Protein AF-A0A9D7IEB3-F1 (afdb_monomer_lite)

Foldseek 3Di:
DVVLVVCVVVVHDCLVVLLVVLVVLVDWDADPVRHGDVVNVVSVVCCVPPNQVVSCCPPPVQDCVDVSSVVSSVSSVVSNVVVVVVVD

Sequence (88 aa):
MGAIKAQHKAGIETTFTVEAAAAGILFSATDEKGERHPGDVAFEQFHQEQGVQRLLQHYSGLSPEDPFDREIIEQIEDRLENHRSSRG

pLDDT: mean 91.8, std 7.35, range [47.94, 96.5]

Structure (mmCIF, N/CA/C/O backbone):
data_AF-A0A9D7IEB3-F1
#
_entry.id   AF-A0A9D7IEB3-F1
#
loop_
_atom_site.group_PDB
_atom_site.id
_atom_site.type_symbol
_atom_site.label_atom_id
_atom_site.label_alt_id
_atom_site.label_comp_id
_atom_site.label_asym_id
_atom_site.label_entity_id
_atom_site.label_seq_id
_atom_site.pdbx_PDB_ins_code
_atom_site.Cartn_x
_atom_site.Cartn_y
_atom_site.Cartn_z
_atom_site.occupancy
_atom_site.B_iso_or_equiv
_atom_site.auth_seq_id
_atom_site.auth_comp_id
_atom_site.auth_asym_id
_atom_site.auth_atom_id
_atom_site.pdbx_PDB_model_num
ATOM 1 N N . MET A 1 1 ? -4.913 -6.608 1.064 1.00 86.06 1 MET A N 1
ATOM 2 C CA . MET A 1 1 ? -5.644 -5.804 2.075 1.00 86.06 1 MET A CA 1
ATOM 3 C C . MET A 1 1 ? -6.727 -6.557 2.851 1.00 86.06 1 MET A C 1
ATOM 5 O O . MET A 1 1 ? -7.107 -6.089 3.915 1.00 86.06 1 MET A O 1
ATOM 9 N N . GLY A 1 2 ? -7.188 -7.739 2.410 1.00 87.56 2 GLY A N 1
ATOM 10 C CA . GLY A 1 2 ? -8.199 -8.511 3.154 1.00 87.56 2 GLY A CA 1
ATOM 11 C C . GLY A 1 2 ? -7.814 -8.869 4.600 1.00 87.56 2 GLY A C 1
ATOM 12 O O . GLY A 1 2 ? -8.675 -8.841 5.472 1.00 87.56 2 GLY A O 1
ATOM 13 N N . ALA A 1 3 ? -6.529 -9.129 4.875 1.00 91.75 3 ALA A N 1
ATOM 14 C CA . ALA A 1 3 ? -6.040 -9.416 6.228 1.00 91.75 3 ALA A CA 1
ATOM 15 C C . ALA A 1 3 ? -6.236 -8.235 7.196 1.00 91.75 3 ALA A C 1
ATOM 17 O O . ALA A 1 3 ? -6.784 -8.429 8.275 1.00 91.75 3 ALA A O 1
ATOM 18 N N . ILE A 1 4 ? -5.898 -7.014 6.766 1.00 92.88 4 ILE A N 1
ATOM 19 C CA . ILE A 1 4 ? -6.061 -5.786 7.562 1.00 92.88 4 ILE A CA 1
ATOM 20 C C . ILE A 1 4 ? -7.541 -5.565 7.915 1.00 92.88 4 ILE A C 1
ATOM 22 O O . ILE A 1 4 ? -7.880 -5.346 9.076 1.00 92.88 4 ILE A O 1
ATOM 26 N N . LYS A 1 5 ? -8.442 -5.718 6.930 1.00 90.38 5 LYS A N 1
ATOM 27 C CA . LYS A 1 5 ? -9.899 -5.625 7.146 1.00 90.38 5 LYS A CA 1
ATOM 28 C C . LYS A 1 5 ? -10.404 -6.690 8.128 1.00 90.38 5 LYS A C 1
ATOM 30 O O . LYS A 1 5 ? -11.241 -6.403 8.982 1.00 90.38 5 LYS A O 1
ATOM 35 N N . ALA A 1 6 ? -9.895 -7.918 8.023 1.00 93.00 6 ALA A N 1
ATOM 36 C CA . ALA A 1 6 ? -10.263 -9.006 8.924 1.00 93.00 6 ALA A CA 1
ATOM 37 C C . ALA A 1 6 ? -9.769 -8.770 10.363 1.00 93.00 6 ALA A C 1
ATOM 39 O O . ALA A 1 6 ? -10.537 -8.984 11.299 1.00 93.00 6 ALA A O 1
ATOM 40 N N . GLN A 1 7 ? -8.531 -8.293 10.540 1.00 94.38 7 GLN A N 1
ATOM 41 C CA . GLN A 1 7 ? -7.971 -7.941 11.850 1.00 94.38 7 GLN A CA 1
ATOM 42 C C . GLN A 1 7 ? -8.788 -6.845 12.523 1.00 94.38 7 GLN A C 1
ATOM 44 O O . GLN A 1 7 ? -9.223 -7.029 13.657 1.00 94.38 7 GLN A O 1
ATOM 49 N N . HIS A 1 8 ? -9.092 -5.766 11.799 1.00 90.31 8 HIS A N 1
ATOM 50 C CA . HIS A 1 8 ? -9.912 -4.683 12.333 1.00 90.31 8 HIS A CA 1
ATOM 51 C C . HIS A 1 8 ? -11.296 -5.168 12.775 1.00 90.31 8 HIS A C 1
ATOM 53 O O . HIS A 1 8 ? -11.716 -4.904 13.900 1.00 90.31 8 HIS A O 1
ATOM 59 N N . LYS A 1 9 ? -11.978 -5.969 11.943 1.00 91.94 9 LYS A N 1
ATOM 60 C CA . LYS A 1 9 ? -13.279 -6.560 12.300 1.00 91.94 9 LYS A CA 1
ATOM 61 C C . LYS A 1 9 ? -13.208 -7.445 13.553 1.00 91.94 9 LYS A C 1
ATOM 63 O O . LYS A 1 9 ? -14.198 -7.565 14.269 1.00 91.94 9 LYS A O 1
ATOM 68 N N . ALA A 1 10 ? -12.063 -8.072 13.804 1.00 94.75 10 ALA A N 1
ATOM 69 C CA . ALA A 1 10 ? -11.819 -8.902 14.978 1.00 94.75 10 ALA A CA 1
ATOM 70 C C . ALA A 1 10 ? -11.313 -8.111 16.203 1.00 94.75 10 ALA A C 1
ATOM 72 O O . ALA A 1 10 ? -11.079 -8.719 17.245 1.00 94.75 10 ALA A O 1
ATOM 73 N N . GLY A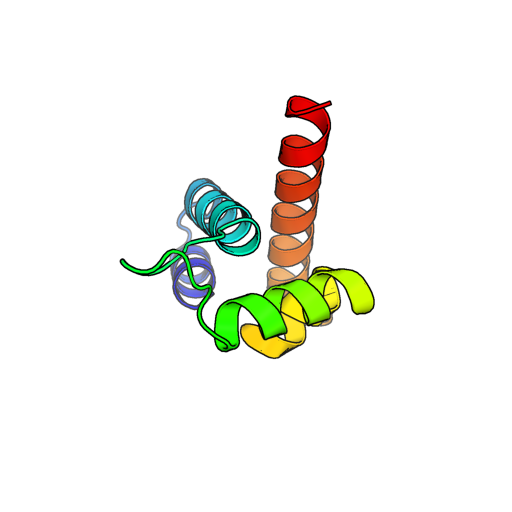 1 11 ? -11.127 -6.788 16.097 1.00 93.75 11 GLY A N 1
ATOM 74 C CA . GLY A 1 11 ? -10.527 -5.969 17.156 1.00 93.75 11 GLY A CA 1
ATOM 75 C C . GLY A 1 11 ? -9.043 -6.269 17.393 1.00 93.75 11 GLY A C 1
ATOM 76 O O . GLY A 1 11 ? -8.539 -6.056 18.493 1.00 93.75 11 GLY A O 1
ATOM 77 N N . ILE A 1 12 ? -8.355 -6.807 16.384 1.00 94.62 12 ILE A N 1
ATOM 78 C CA . ILE A 1 12 ? -6.929 -7.137 16.422 1.00 94.62 12 ILE A CA 1
ATOM 79 C C . ILE A 1 12 ? -6.133 -5.966 15.844 1.00 94.62 12 ILE A C 1
ATOM 81 O O . ILE A 1 12 ? -6.512 -5.386 14.826 1.00 94.62 12 ILE A O 1
ATOM 85 N N . GLU A 1 13 ? -5.005 -5.6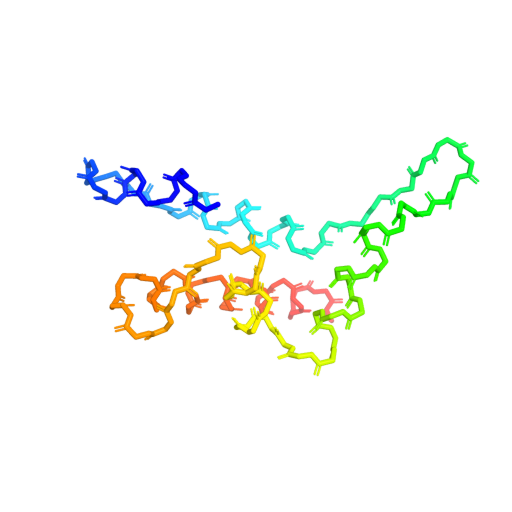55 16.479 1.00 92.88 13 GLU A N 1
ATOM 86 C CA . GLU A 1 13 ? -4.072 -4.628 16.023 1.00 92.88 13 GLU A CA 1
ATOM 87 C C . GLU A 1 13 ? -3.562 -4.902 14.594 1.00 92.88 13 GLU A C 1
ATOM 89 O O . GLU A 1 13 ? -3.206 -6.029 14.236 1.00 92.88 13 GLU A O 1
ATOM 94 N N . THR A 1 14 ? -3.510 -3.852 13.772 1.00 93.69 14 THR A N 1
ATOM 95 C CA . THR A 1 14 ? -3.153 -3.922 12.345 1.00 93.69 14 THR A CA 1
ATOM 96 C C . THR A 1 14 ? -1.715 -3.494 12.045 1.00 93.69 14 THR A C 1
ATOM 98 O O . THR A 1 14 ? -1.260 -3.691 10.918 1.00 93.69 14 THR A O 1
ATOM 101 N N . THR A 1 15 ? -0.979 -2.965 13.029 1.00 92.56 15 THR A N 1
ATOM 102 C CA . THR A 1 15 ? 0.338 -2.312 12.883 1.00 92.56 15 THR A CA 1
ATOM 103 C C . THR A 1 15 ? 1.315 -3.084 11.994 1.00 92.56 15 THR A C 1
ATOM 105 O O . THR A 1 15 ? 1.791 -2.561 10.988 1.00 92.56 15 THR A O 1
ATOM 108 N N . PHE A 1 16 ? 1.580 -4.357 12.299 1.00 93.62 16 PHE A N 1
ATOM 109 C CA . PHE A 1 16 ? 2.538 -5.157 11.523 1.00 93.62 16 PHE A CA 1
ATOM 110 C C . PHE A 1 16 ? 2.040 -5.513 10.123 1.00 93.62 16 PHE A C 1
ATOM 112 O O . PHE A 1 16 ? 2.828 -5.726 9.207 1.00 93.62 16 PHE A O 1
ATOM 119 N N . THR A 1 17 ? 0.725 -5.598 9.937 1.00 95.19 17 THR A N 1
ATOM 120 C CA . THR A 1 17 ? 0.142 -5.928 8.631 1.00 95.19 17 THR A CA 1
ATOM 121 C C . THR A 1 17 ? 0.118 -4.707 7.718 1.00 95.19 17 THR A C 1
ATOM 123 O O . THR A 1 17 ? 0.348 -4.841 6.518 1.00 95.19 17 THR A O 1
ATOM 126 N N . VAL A 1 18 ? -0.065 -3.515 8.288 1.00 95.19 18 VAL A N 1
ATOM 127 C CA . VAL A 1 18 ? 0.168 -2.234 7.611 1.00 95.19 18 VAL A CA 1
ATOM 128 C C . VAL A 1 18 ? 1.638 -2.095 7.212 1.00 95.19 18 VAL A C 1
ATOM 130 O O . VAL A 1 18 ? 1.933 -1.756 6.069 1.00 95.19 18 VAL A O 1
ATOM 133 N N . GLU A 1 19 ? 2.568 -2.426 8.107 1.00 94.50 19 GLU A N 1
ATOM 134 C CA . GLU A 1 19 ? 4.003 -2.381 7.809 1.00 94.50 19 GLU A CA 1
ATOM 135 C C . GLU A 1 19 ? 4.397 -3.357 6.691 1.00 94.50 19 GLU A C 1
ATOM 137 O O . GLU A 1 19 ? 5.104 -2.981 5.757 1.00 94.50 19 GLU A O 1
ATOM 142 N N . ALA A 1 20 ? 3.858 -4.579 6.717 1.00 94.75 20 ALA A N 1
ATOM 143 C CA . ALA A 1 20 ? 4.041 -5.545 5.638 1.00 94.75 20 ALA A CA 1
ATOM 144 C C . ALA A 1 20 ? 3.466 -5.044 4.301 1.00 94.75 20 ALA A C 1
ATOM 146 O O . ALA A 1 20 ? 4.069 -5.266 3.251 1.00 94.75 20 ALA A O 1
ATOM 147 N N . ALA A 1 21 ? 2.326 -4.347 4.321 1.00 95.12 21 ALA A N 1
ATOM 148 C CA . ALA A 1 21 ? 1.753 -3.750 3.120 1.00 95.12 21 ALA A CA 1
ATOM 149 C C . ALA A 1 21 ? 2.650 -2.639 2.551 1.00 95.12 21 ALA A C 1
ATOM 151 O O . ALA A 1 21 ? 2.914 -2.634 1.349 1.00 95.12 21 ALA A O 1
ATOM 152 N N . ALA A 1 22 ? 3.170 -1.749 3.402 1.00 94.75 22 ALA A N 1
ATOM 153 C CA . ALA A 1 22 ? 4.112 -0.709 2.991 1.00 94.75 22 ALA A CA 1
ATOM 154 C C . ALA A 1 22 ? 5.405 -1.309 2.407 1.00 94.75 22 ALA A C 1
ATOM 156 O O . ALA A 1 22 ? 5.852 -0.897 1.33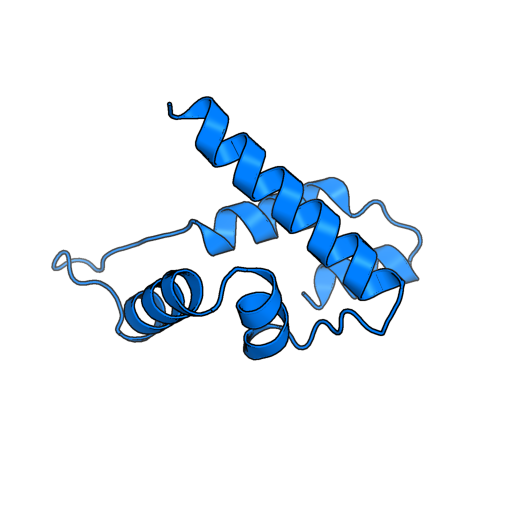8 1.00 94.75 22 ALA A O 1
ATOM 157 N N . ALA A 1 23 ? 5.964 -2.340 3.048 1.00 92.94 23 ALA A N 1
ATOM 158 C CA . ALA A 1 23 ? 7.128 -3.057 2.531 1.00 92.94 23 ALA A CA 1
ATOM 159 C C . ALA A 1 23 ? 6.845 -3.723 1.173 1.00 92.94 23 ALA A C 1
ATOM 161 O O . ALA A 1 23 ? 7.685 -3.665 0.277 1.00 92.94 23 ALA A O 1
ATOM 162 N N . GLY A 1 24 ? 5.651 -4.298 0.993 1.00 92.88 24 GLY A N 1
ATOM 163 C CA . GLY A 1 24 ? 5.215 -4.887 -0.274 1.00 92.88 24 GLY A CA 1
ATOM 164 C C . GLY A 1 24 ? 5.103 -3.872 -1.415 1.00 92.88 24 GLY A C 1
ATOM 165 O O . GLY A 1 24 ? 5.443 -4.198 -2.544 1.00 92.88 24 GLY A O 1
ATOM 166 N N . ILE A 1 25 ? 4.699 -2.629 -1.134 1.00 93.69 25 ILE A N 1
ATOM 167 C CA . ILE A 1 25 ? 4.653 -1.550 -2.142 1.00 93.69 25 ILE A CA 1
ATOM 168 C C . ILE A 1 25 ? 6.060 -1.152 -2.609 1.00 93.69 25 ILE A C 1
ATOM 170 O O . ILE A 1 25 ? 6.245 -0.763 -3.759 1.00 93.69 25 ILE A O 1
ATOM 174 N N . LEU A 1 26 ? 7.052 -1.235 -1.720 1.00 90.50 26 LEU A N 1
ATOM 175 C CA . LEU A 1 26 ? 8.455 -0.931 -2.020 1.00 90.50 26 LEU A CA 1
ATOM 176 C C . LEU A 1 26 ? 9.231 -2.138 -2.561 1.00 90.50 26 LEU A C 1
ATOM 178 O O . LEU A 1 26 ? 10.413 -2.010 -2.889 1.00 90.50 26 LEU A O 1
ATOM 182 N N . PHE A 1 27 ? 8.603 -3.312 -2.603 1.00 90.00 27 PHE A N 1
ATOM 183 C CA . PHE A 1 27 ? 9.255 -4.537 -3.021 1.00 90.00 27 PHE A CA 1
ATOM 184 C C . PHE A 1 27 ? 9.549 -4.501 -4.520 1.00 90.00 27 PHE A C 1
ATOM 186 O O . PHE A 1 27 ? 8.699 -4.164 -5.339 1.00 90.00 27 PHE A O 1
ATOM 193 N N . SER A 1 28 ? 10.772 -4.878 -4.872 1.00 87.88 28 SER A N 1
ATOM 194 C CA . SER A 1 28 ? 11.219 -5.031 -6.249 1.00 87.88 28 SER A CA 1
ATOM 195 C C . SER A 1 28 ? 12.081 -6.280 -6.310 1.00 87.88 28 SER A C 1
ATOM 197 O O . SER A 1 28 ? 13.023 -6.422 -5.526 1.00 87.88 28 SER A O 1
ATOM 199 N N . ALA A 1 29 ? 11.739 -7.192 -7.213 1.00 88.88 29 ALA A N 1
ATOM 200 C CA . ALA A 1 29 ? 12.467 -8.431 -7.420 1.00 88.88 29 ALA A CA 1
ATOM 201 C C . ALA A 1 29 ? 12.712 -8.685 -8.904 1.00 88.88 29 ALA A C 1
ATOM 203 O O . ALA A 1 29 ? 12.010 -8.178 -9.780 1.00 88.88 29 ALA A O 1
ATOM 204 N N . THR A 1 30 ? 13.734 -9.488 -9.158 1.00 94.12 30 THR A N 1
ATOM 205 C CA . THR A 1 30 ? 14.087 -9.987 -10.481 1.00 94.12 30 THR A CA 1
ATOM 206 C C . THR A 1 30 ? 14.056 -11.506 -10.470 1.00 94.12 30 THR A C 1
ATOM 208 O O . THR A 1 30 ? 14.316 -12.124 -9.434 1.00 94.12 30 THR A O 1
ATOM 211 N N . ASP A 1 31 ? 13.761 -12.100 -11.618 1.00 92.25 31 ASP A N 1
ATOM 212 C CA . ASP A 1 31 ? 13.873 -13.538 -11.836 1.00 92.25 31 ASP A CA 1
ATOM 213 C C . ASP A 1 31 ? 15.343 -14.007 -11.902 1.00 92.25 31 ASP A C 1
ATOM 215 O O . ASP A 1 31 ? 16.289 -13.236 -11.698 1.00 92.25 31 ASP A O 1
ATOM 219 N N . GLU A 1 32 ? 15.554 -15.290 -12.205 1.00 95.00 32 GLU A N 1
ATOM 220 C CA . GLU A 1 32 ? 16.885 -15.887 -12.347 1.00 95.00 32 GLU A CA 1
ATOM 221 C C . GLU A 1 32 ? 17.735 -15.293 -13.485 1.00 95.00 32 GLU A C 1
ATOM 223 O O . GLU A 1 32 ? 18.944 -15.532 -13.535 1.00 95.00 32 GLU A O 1
ATOM 228 N N . LYS A 1 33 ? 17.130 -14.518 -14.391 1.00 94.81 33 LYS A N 1
ATOM 229 C CA . LYS A 1 33 ? 17.803 -13.824 -15.496 1.00 94.81 33 LYS A CA 1
ATOM 230 C C . LYS A 1 33 ? 18.074 -12.354 -15.182 1.00 94.81 33 LYS A C 1
ATOM 232 O O . LYS A 1 33 ? 18.708 -11.675 -15.987 1.00 94.81 33 LYS A O 1
ATOM 237 N N . GLY A 1 34 ? 17.641 -11.869 -14.019 1.00 93.88 34 GLY A N 1
ATOM 238 C CA . GLY A 1 34 ? 17.744 -10.461 -13.652 1.00 93.88 34 GLY A CA 1
ATOM 239 C C . GLY A 1 34 ? 16.634 -9.594 -14.255 1.00 93.88 34 GLY A C 1
ATOM 240 O O . GLY A 1 34 ? 16.745 -8.369 -14.225 1.00 93.88 34 GLY A O 1
ATOM 241 N N . GLU A 1 35 ? 15.568 -10.194 -14.791 1.00 95.69 35 GLU A N 1
ATOM 242 C CA . GLU A 1 35 ? 14.448 -9.475 -15.398 1.00 95.69 35 GLU A CA 1
ATOM 243 C C . GLU A 1 35 ? 13.328 -9.258 -14.376 1.00 95.69 35 GLU A C 1
ATOM 245 O O . GLU A 1 35 ? 13.006 -10.128 -13.567 1.00 95.69 35 GLU A O 1
ATOM 250 N N . ARG A 1 36 ? 12.718 -8.069 -14.395 1.00 94.12 36 ARG A N 1
ATOM 251 C CA . ARG A 1 36 ? 11.538 -7.786 -13.568 1.00 94.12 36 ARG A CA 1
ATOM 252 C C . ARG A 1 36 ? 10.294 -8.322 -14.251 1.00 94.12 36 ARG A C 1
ATOM 254 O O . ARG A 1 36 ? 10.132 -8.159 -15.461 1.00 94.12 36 ARG A O 1
ATOM 261 N N . HIS A 1 37 ? 9.381 -8.888 -13.470 1.00 93.88 37 HIS A N 1
ATOM 262 C CA . HIS A 1 37 ? 8.105 -9.330 -14.009 1.00 93.88 37 HIS A CA 1
ATOM 263 C C . HIS A 1 37 ? 7.319 -8.118 -14.557 1.00 93.88 37 HIS A C 1
ATOM 265 O O . HIS A 1 37 ? 7.291 -7.069 -13.905 1.00 93.88 37 HIS A O 1
ATOM 271 N N . PRO A 1 38 ? 6.635 -8.222 -15.716 1.00 92.75 38 PRO A N 1
ATOM 272 C CA . PRO A 1 38 ? 5.900 -7.094 -16.297 1.00 92.75 38 PRO A CA 1
ATOM 273 C C . PRO A 1 38 ? 4.878 -6.457 -15.345 1.00 92.75 38 PRO A C 1
ATOM 275 O O . PRO A 1 38 ? 4.668 -5.247 -15.384 1.00 92.75 38 PRO A O 1
ATOM 278 N N . GLY A 1 39 ? 4.273 -7.261 -14.464 1.00 92.00 39 GLY A N 1
ATOM 279 C CA . GLY A 1 39 ? 3.362 -6.772 -13.426 1.00 92.00 39 GLY A CA 1
ATOM 280 C C . GLY A 1 39 ? 4.037 -5.842 -12.415 1.00 92.00 39 GLY A C 1
ATOM 281 O O . GLY A 1 39 ? 3.454 -4.821 -12.066 1.00 92.00 39 GLY A O 1
ATOM 282 N N . ASP A 1 40 ? 5.275 -6.137 -12.010 1.00 92.00 40 ASP A N 1
ATOM 283 C CA . ASP A 1 40 ? 6.022 -5.309 -11.055 1.00 92.00 40 ASP A CA 1
ATOM 284 C C . ASP A 1 40 ? 6.436 -3.980 -11.698 1.00 92.00 40 ASP A C 1
ATOM 286 O O . ASP A 1 40 ? 6.353 -2.924 -11.073 1.00 92.00 40 ASP A O 1
ATOM 290 N N . VAL A 1 41 ? 6.808 -4.016 -12.984 1.00 94.00 41 VAL A N 1
ATOM 291 C CA . VAL A 1 41 ? 7.116 -2.808 -13.767 1.00 94.00 41 VAL A CA 1
ATOM 292 C C . VAL A 1 41 ? 5.881 -1.917 -13.903 1.00 94.00 41 VAL A C 1
ATOM 294 O O . VAL A 1 41 ? 5.962 -0.718 -13.644 1.00 94.00 41 VAL A O 1
ATOM 297 N N . ALA A 1 42 ? 4.733 -2.491 -14.274 1.00 94.56 42 ALA A N 1
ATOM 298 C CA . ALA A 1 42 ? 3.486 -1.741 -14.409 1.00 94.56 42 ALA A CA 1
ATOM 299 C C . ALA A 1 42 ? 3.014 -1.162 -13.065 1.00 94.56 42 ALA A C 1
ATOM 301 O O . ALA A 1 42 ? 2.526 -0.033 -13.008 1.00 94.56 42 ALA A O 1
ATOM 302 N N . PHE A 1 43 ? 3.185 -1.914 -11.976 1.00 94.81 43 PHE A N 1
ATOM 303 C CA . PHE A 1 43 ? 2.861 -1.466 -10.626 1.00 94.81 43 PHE A CA 1
ATOM 304 C C . PHE A 1 43 ? 3.736 -0.282 -10.191 1.00 94.81 43 PHE A C 1
ATOM 306 O O . PHE A 1 43 ? 3.210 0.722 -9.710 1.00 94.81 43 PHE A O 1
ATOM 313 N N . GLU A 1 44 ? 5.054 -0.357 -10.408 1.00 93.88 44 GLU A N 1
ATOM 314 C CA . GLU A 1 44 ? 5.986 0.735 -10.103 1.00 93.88 44 GLU A CA 1
ATOM 315 C C . GLU A 1 44 ? 5.686 1.993 -10.927 1.00 93.88 44 GLU A C 1
ATOM 317 O O . GLU A 1 44 ? 5.631 3.091 -10.372 1.00 93.88 44 GLU A O 1
ATOM 322 N N . GLN A 1 45 ? 5.452 1.846 -12.234 1.00 94.81 45 GLN A N 1
ATOM 323 C CA . GLN A 1 45 ? 5.095 2.969 -13.106 1.00 94.81 45 GLN A CA 1
ATOM 324 C C . GLN A 1 45 ? 3.811 3.652 -12.626 1.00 94.81 45 GLN A C 1
ATOM 326 O O . GLN A 1 45 ? 3.789 4.867 -12.431 1.00 94.81 45 GLN A O 1
ATOM 331 N N . PHE A 1 46 ? 2.768 2.872 -12.330 1.00 96.25 46 PHE A N 1
ATOM 332 C CA . PHE A 1 46 ? 1.516 3.413 -11.806 1.00 96.25 46 PHE A CA 1
ATOM 333 C C . PHE A 1 46 ? 1.718 4.134 -10.466 1.00 96.25 46 PHE A C 1
ATOM 335 O O . PHE A 1 46 ? 1.159 5.210 -10.255 1.00 96.25 46 PHE A O 1
ATOM 342 N N . HIS A 1 47 ? 2.535 3.574 -9.566 1.00 94.88 47 HIS A N 1
ATOM 343 C CA . HIS A 1 47 ? 2.876 4.213 -8.295 1.00 94.88 47 HIS A CA 1
ATOM 344 C C . HIS A 1 47 ? 3.517 5.590 -8.511 1.00 94.88 47 HIS A C 1
ATOM 346 O O . HIS A 1 47 ? 3.114 6.560 -7.871 1.00 94.88 47 HIS A O 1
ATOM 352 N N . GLN A 1 48 ? 4.499 5.681 -9.409 1.00 92.31 48 GLN A N 1
ATOM 353 C CA . GLN A 1 48 ? 5.221 6.923 -9.685 1.00 92.31 48 GLN A CA 1
ATOM 354 C C . GLN A 1 48 ? 4.322 7.990 -10.322 1.00 92.31 48 GLN A C 1
ATOM 356 O O . GLN A 1 48 ? 4.435 9.164 -9.978 1.00 92.31 48 GLN A O 1
ATOM 361 N N . GLU A 1 49 ? 3.422 7.591 -11.220 1.00 96.50 49 GLU A N 1
ATOM 362 C CA . GLU A 1 49 ? 2.557 8.516 -11.957 1.00 96.50 49 GLU A CA 1
ATOM 363 C C . GLU A 1 49 ? 1.334 8.978 -11.158 1.00 96.50 49 GLU A C 1
ATOM 365 O O . GLU A 1 49 ? 0.928 10.134 -11.260 1.00 96.50 49 GLU A O 1
ATOM 370 N N . GLN A 1 50 ? 0.719 8.075 -10.389 1.00 96.50 50 GLN A N 1
ATOM 371 C CA . GLN A 1 50 ? -0.590 8.307 -9.763 1.00 96.50 50 GLN A CA 1
ATOM 372 C C . GLN A 1 50 ? -0.513 8.505 -8.245 1.00 96.50 50 GLN A C 1
ATOM 374 O O . GLN A 1 50 ? -1.476 8.974 -7.633 1.00 96.50 50 GLN A O 1
ATOM 379 N N . GLY A 1 51 ? 0.613 8.144 -7.630 1.00 93.38 51 GLY A N 1
ATOM 380 C CA . GLY A 1 51 ? 0.791 8.166 -6.184 1.00 93.38 51 GLY A CA 1
ATOM 381 C C . GLY A 1 51 ? 0.148 6.975 -5.467 1.00 93.38 51 GLY A C 1
ATOM 382 O O . GLY A 1 51 ? -0.655 6.211 -6.013 1.00 93.38 51 GLY A O 1
ATOM 383 N N . VAL A 1 52 ? 0.519 6.810 -4.198 1.00 94.00 52 VAL A N 1
ATOM 384 C CA . VAL A 1 52 ? 0.143 5.647 -3.382 1.00 94.00 52 VAL A CA 1
ATOM 385 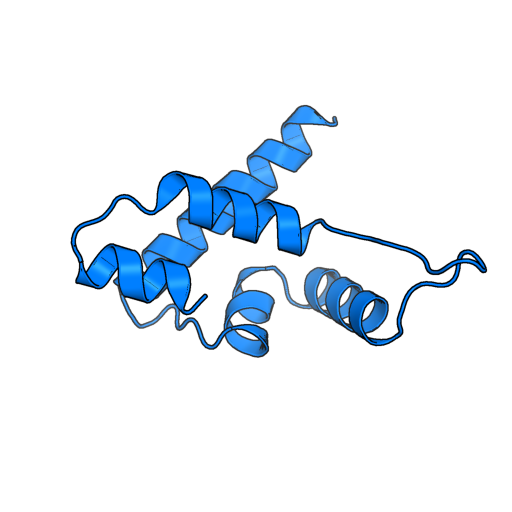C C . VAL A 1 52 ? -1.361 5.551 -3.122 1.00 94.00 52 VAL A C 1
ATOM 387 O O . VAL A 1 52 ? -1.918 4.462 -3.236 1.00 94.00 52 VAL A O 1
ATOM 390 N N . GLN A 1 53 ? -2.054 6.662 -2.861 1.00 94.25 53 GLN A N 1
ATOM 391 C CA . GLN A 1 53 ? -3.496 6.635 -2.613 1.00 94.25 53 GLN A CA 1
ATOM 392 C C . GLN A 1 53 ? -4.276 6.035 -3.797 1.00 94.25 53 GLN A C 1
ATOM 394 O O . GLN A 1 53 ? -5.143 5.176 -3.614 1.00 94.25 53 GLN A O 1
ATOM 399 N N . ARG A 1 54 ? -3.955 6.455 -5.030 1.00 95.56 54 ARG A N 1
ATOM 400 C CA . ARG A 1 54 ? -4.574 5.914 -6.252 1.00 95.56 54 ARG A CA 1
ATOM 401 C C . ARG A 1 54 ? -4.178 4.465 -6.492 1.00 95.56 54 ARG A C 1
ATOM 403 O O . ARG A 1 54 ? -5.016 3.673 -6.916 1.00 95.56 54 ARG A O 1
ATOM 410 N N . LEU A 1 55 ? -2.933 4.109 -6.195 1.00 96.00 55 LEU A N 1
ATOM 411 C CA . LEU A 1 55 ? -2.450 2.735 -6.281 1.00 96.00 55 LEU A CA 1
ATOM 412 C C . LEU A 1 55 ? -3.221 1.803 -5.337 1.00 96.00 55 LEU A C 1
ATOM 414 O O . LEU A 1 55 ? -3.676 0.741 -5.763 1.00 96.00 55 LEU A O 1
ATOM 418 N N . LEU A 1 56 ? -3.435 2.217 -4.087 1.00 95.31 56 LEU A N 1
ATOM 419 C CA . LEU A 1 56 ? -4.197 1.456 -3.099 1.00 95.31 56 LEU A CA 1
ATOM 420 C C . LEU A 1 56 ? -5.665 1.309 -3.516 1.00 95.31 56 LEU A C 1
ATOM 422 O O . LEU A 1 56 ? -6.208 0.204 -3.433 1.00 95.31 56 LEU A O 1
ATOM 426 N N . GLN A 1 57 ? -6.287 2.365 -4.044 1.00 95.25 57 GLN A N 1
ATOM 427 C CA . GLN A 1 57 ? -7.634 2.276 -4.621 1.00 95.25 57 GLN A CA 1
ATOM 428 C C . GLN A 1 57 ? -7.693 1.243 -5.752 1.00 95.25 57 GLN A C 1
ATOM 430 O O . GLN A 1 57 ? -8.552 0.363 -5.738 1.00 95.25 57 GLN A O 1
ATOM 435 N N . HIS A 1 58 ? -6.758 1.316 -6.703 1.00 95.56 58 HIS A N 1
ATOM 436 C CA . HIS A 1 58 ? -6.778 0.484 -7.904 1.00 95.56 58 HIS A CA 1
ATOM 437 C C . HIS A 1 58 ? -6.493 -0.997 -7.617 1.00 95.56 58 HIS A C 1
ATOM 439 O O . HIS A 1 58 ? -7.265 -1.864 -8.018 1.00 95.56 58 HIS A O 1
ATOM 445 N N . TYR A 1 59 ? -5.402 -1.297 -6.907 1.00 93.75 59 TYR A N 1
ATOM 446 C CA . TYR A 1 59 ? -4.927 -2.674 -6.721 1.00 93.75 59 TYR A CA 1
ATOM 447 C C . TYR A 1 59 ? -5.521 -3.380 -5.504 1.00 93.75 59 TYR A C 1
ATOM 449 O O . TYR A 1 59 ? -5.440 -4.605 -5.406 1.00 93.75 59 TYR A O 1
ATOM 457 N N . SER A 1 60 ? -6.097 -2.639 -4.554 1.00 92.56 60 SER A N 1
ATOM 458 C CA . SER A 1 60 ? -6.605 -3.236 -3.318 1.00 92.56 60 SER A CA 1
ATOM 459 C C . SER A 1 60 ? -8.058 -2.928 -2.981 1.00 92.56 60 SER A C 1
ATOM 461 O O . SER A 1 60 ? -8.596 -3.548 -2.059 1.00 92.56 60 SER A O 1
ATOM 463 N N . GLY A 1 61 ? -8.692 -2.018 -3.725 1.00 92.12 61 GLY A N 1
ATOM 464 C CA . GLY A 1 61 ? -10.085 -1.629 -3.516 1.00 92.12 61 GLY A CA 1
ATOM 465 C C . GLY A 1 61 ? -10.328 -0.860 -2.217 1.00 92.12 61 GLY A C 1
ATOM 466 O O . GLY A 1 61 ? -11.466 -0.825 -1.754 1.00 92.12 61 GLY A O 1
ATOM 467 N N . LEU A 1 62 ? -9.284 -0.290 -1.602 1.00 93.44 62 LEU A N 1
ATOM 468 C CA . LEU A 1 62 ? -9.447 0.617 -0.465 1.00 93.44 62 LEU A CA 1
ATOM 469 C C . LEU A 1 62 ? -10.071 1.926 -0.947 1.00 93.44 62 LEU A C 1
ATOM 471 O O . LEU A 1 62 ? -9.595 2.504 -1.923 1.00 93.44 62 LEU A O 1
ATOM 475 N N . SER A 1 63 ? -11.113 2.402 -0.268 1.00 93.62 63 SER A N 1
ATOM 476 C CA . SER A 1 63 ? -11.768 3.668 -0.610 1.00 93.62 63 SER A CA 1
ATOM 477 C C . SER A 1 63 ? -11.469 4.747 0.432 1.00 93.62 63 SER A C 1
ATOM 479 O O . SER A 1 63 ? -11.781 4.541 1.597 1.00 93.62 63 SER A O 1
ATOM 481 N N . PRO A 1 64 ? -10.966 5.938 0.056 1.00 92.44 64 PRO A N 1
ATOM 482 C CA . PRO A 1 64 ? -10.780 7.036 1.012 1.00 92.44 64 PRO A CA 1
ATOM 483 C C . PRO A 1 64 ? -12.104 7.612 1.551 1.00 92.44 64 PRO A C 1
ATOM 485 O O . PRO A 1 64 ? -12.093 8.426 2.474 1.00 92.44 64 PRO A O 1
ATOM 488 N N . GLU A 1 65 ? -13.240 7.228 0.962 1.00 94.56 65 GLU A N 1
ATOM 489 C CA . GLU A 1 65 ? -14.577 7.593 1.441 1.00 94.56 65 GLU A CA 1
ATOM 490 C C . GLU A 1 65 ? -15.020 6.732 2.633 1.00 94.56 65 GLU A C 1
ATOM 492 O O . GLU A 1 65 ? -15.840 7.175 3.437 1.00 94.56 65 GLU A O 1
ATOM 497 N N . ASP A 1 66 ? -14.469 5.521 2.769 1.00 94.69 66 ASP A N 1
ATOM 498 C CA . ASP A 1 66 ? -14.680 4.682 3.943 1.00 94.69 66 ASP A CA 1
ATOM 499 C C . ASP A 1 66 ? -13.694 5.102 5.053 1.00 94.69 66 ASP A C 1
ATOM 501 O O . ASP A 1 66 ? -12.485 5.146 4.812 1.00 94.69 66 ASP A O 1
ATOM 505 N N . PRO A 1 67 ? -14.169 5.445 6.268 1.00 93.81 67 PRO A N 1
ATOM 506 C CA . PRO A 1 67 ? -13.298 5.966 7.320 1.00 93.81 67 PRO A CA 1
ATOM 507 C C . PRO A 1 67 ? -12.174 5.014 7.728 1.00 93.81 67 PRO A C 1
ATOM 509 O O . PRO A 1 67 ? -11.083 5.481 8.045 1.00 93.81 67 PRO A O 1
ATOM 512 N N . PHE A 1 68 ? -12.433 3.705 7.717 1.00 91.69 68 PHE A N 1
ATOM 513 C CA . PHE A 1 68 ? -11.433 2.711 8.086 1.00 91.69 68 PHE A CA 1
ATOM 514 C C . PHE A 1 68 ? -10.388 2.552 6.981 1.00 91.69 68 PHE A C 1
ATOM 516 O O . PHE A 1 68 ? -9.189 2.581 7.246 1.00 91.69 68 PHE A O 1
ATOM 523 N N . ASP A 1 69 ? -10.827 2.439 5.729 1.00 94.88 69 ASP A N 1
ATOM 524 C CA . ASP A 1 69 ? -9.914 2.375 4.591 1.00 94.88 69 ASP A CA 1
ATOM 525 C C . ASP A 1 69 ? -9.055 3.644 4.494 1.00 94.88 69 ASP A C 1
ATOM 527 O O . ASP A 1 69 ? -7.864 3.541 4.201 1.00 94.88 69 ASP A O 1
ATOM 531 N N . ARG A 1 70 ? -9.617 4.823 4.796 1.00 95.38 70 ARG A N 1
ATOM 532 C CA . ARG A 1 7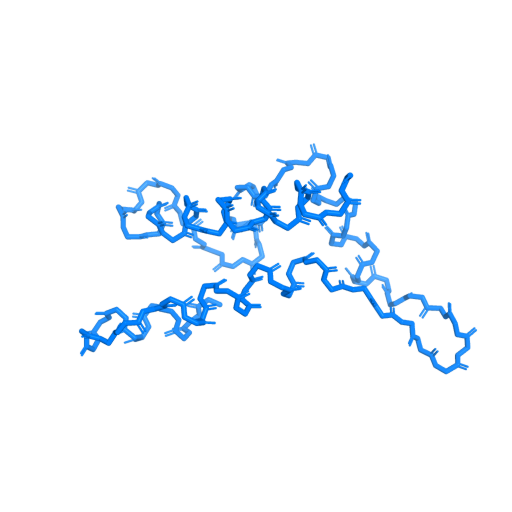0 ? -8.858 6.078 4.884 1.00 95.38 70 ARG A CA 1
ATOM 533 C C . ARG A 1 70 ? -7.767 6.014 5.950 1.00 95.38 70 ARG A C 1
ATOM 535 O O . ARG A 1 70 ? -6.630 6.352 5.651 1.00 95.38 70 ARG A O 1
ATOM 542 N N . GLU A 1 71 ? -8.090 5.536 7.149 1.00 94.25 71 GLU A N 1
ATOM 543 C CA . GLU A 1 71 ? -7.109 5.380 8.230 1.00 94.25 71 GLU A CA 1
ATOM 544 C C . GLU A 1 71 ? -5.966 4.434 7.821 1.00 94.25 71 GLU A C 1
ATOM 546 O O . GLU A 1 71 ? -4.794 4.725 8.043 1.00 94.25 71 GLU A O 1
ATOM 551 N N . ILE A 1 72 ? -6.280 3.314 7.162 1.00 94.81 72 ILE A N 1
ATOM 552 C CA . ILE A 1 72 ? -5.260 2.381 6.665 1.00 94.81 72 ILE A CA 1
ATOM 553 C C . ILE A 1 72 ? -4.395 3.010 5.568 1.00 94.81 72 ILE A C 1
ATOM 555 O O . ILE A 1 72 ? -3.189 2.770 5.544 1.00 94.81 72 ILE A O 1
ATOM 559 N N . ILE A 1 73 ? -4.986 3.798 4.665 1.00 95.62 73 ILE A N 1
ATOM 560 C CA . ILE A 1 73 ? -4.242 4.535 3.635 1.00 95.62 73 ILE A CA 1
ATOM 561 C C . ILE A 1 73 ? -3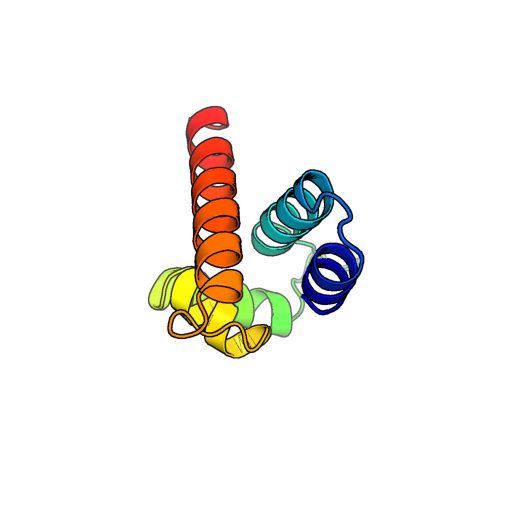.242 5.492 4.291 1.00 95.62 73 ILE A C 1
ATOM 563 O O . ILE A 1 73 ? -2.060 5.420 3.962 1.00 95.62 73 ILE A O 1
ATOM 567 N N . GLU A 1 74 ? -3.695 6.312 5.243 1.00 95.62 74 GLU A N 1
ATOM 568 C CA . GLU A 1 74 ? -2.855 7.271 5.975 1.00 95.62 74 GLU A CA 1
ATOM 569 C C . GLU A 1 74 ? -1.696 6.553 6.688 1.00 95.62 74 GLU A C 1
ATOM 571 O O . GLU A 1 74 ? -0.533 6.919 6.528 1.00 95.62 74 GLU A O 1
ATOM 576 N N . GLN A 1 75 ? -1.974 5.444 7.384 1.00 95.12 75 GLN A N 1
ATOM 577 C CA . GLN A 1 75 ? -0.917 4.676 8.047 1.00 95.12 75 GLN A CA 1
ATOM 578 C C . GLN A 1 75 ? 0.096 4.077 7.054 1.00 95.12 75 GLN A C 1
ATOM 580 O O . GLN A 1 75 ? 1.285 4.005 7.361 1.00 95.12 75 GLN A O 1
ATOM 585 N N . ILE A 1 76 ? -0.336 3.618 5.874 1.00 95.69 76 ILE A N 1
ATOM 586 C CA . ILE A 1 76 ? 0.587 3.120 4.840 1.00 95.69 76 ILE A CA 1
ATOM 587 C C . ILE A 1 76 ? 1.440 4.270 4.289 1.00 95.69 76 ILE A C 1
ATOM 589 O O . ILE A 1 76 ? 2.649 4.096 4.130 1.00 95.69 76 ILE A O 1
ATOM 593 N N . GLU A 1 77 ? 0.838 5.430 4.021 1.00 95.00 77 GLU A N 1
ATOM 594 C CA . GLU A 1 77 ? 1.523 6.642 3.554 1.00 95.00 77 GLU A CA 1
ATOM 595 C C . GLU A 1 77 ? 2.633 7.069 4.517 1.00 95.00 77 GLU A C 1
ATOM 597 O O . GLU A 1 77 ? 3.796 7.158 4.107 1.00 95.00 77 GLU A O 1
ATOM 602 N N . ASP A 1 78 ? 2.308 7.188 5.805 1.00 94.69 78 ASP A N 1
ATOM 603 C CA . ASP A 1 78 ? 3.268 7.522 6.858 1.00 94.69 78 ASP A CA 1
ATOM 604 C C . ASP A 1 78 ? 4.440 6.532 6.886 1.00 94.69 78 ASP A C 1
ATOM 606 O O . ASP A 1 78 ? 5.612 6.901 7.020 1.00 94.69 78 ASP A O 1
ATOM 610 N N . ARG A 1 79 ? 4.161 5.229 6.751 1.00 94.19 79 ARG A N 1
ATOM 611 C CA . ARG A 1 79 ? 5.214 4.202 6.750 1.00 94.19 79 ARG A CA 1
ATOM 612 C C . ARG A 1 79 ? 6.109 4.305 5.524 1.00 94.19 79 ARG A C 1
ATOM 614 O O . ARG A 1 79 ? 7.322 4.138 5.666 1.00 94.19 79 ARG A O 1
ATOM 621 N N . LEU A 1 80 ? 5.555 4.588 4.349 1.00 93.00 80 LEU A N 1
ATOM 622 C CA . LEU A 1 80 ? 6.338 4.774 3.128 1.00 93.00 80 LEU A CA 1
ATOM 623 C C . LEU A 1 80 ? 7.235 6.013 3.209 1.00 93.00 80 LEU A C 1
ATOM 625 O O . LEU A 1 80 ? 8.391 5.947 2.787 1.00 93.00 80 LEU A O 1
ATOM 629 N N . GLU A 1 81 ? 6.744 7.115 3.777 1.00 90.31 81 GLU A N 1
ATOM 630 C CA . GLU A 1 81 ? 7.541 8.328 3.980 1.00 90.31 81 GLU A CA 1
ATOM 631 C C . GLU A 1 81 ? 8.701 8.082 4.955 1.00 90.31 81 GLU A C 1
ATOM 633 O O . GLU A 1 81 ? 9.854 8.392 4.646 1.00 90.31 81 GLU A O 1
ATOM 638 N N . ASN A 1 82 ? 8.437 7.404 6.073 1.00 87.81 82 ASN A N 1
ATOM 639 C CA . ASN A 1 82 ? 9.473 7.028 7.036 1.00 87.81 82 ASN A CA 1
ATOM 640 C C . ASN A 1 82 ? 10.577 6.150 6.414 1.00 87.81 82 ASN A C 1
ATOM 642 O O . ASN A 1 82 ? 11.758 6.330 6.723 1.00 87.81 82 ASN A O 1
ATOM 646 N N . HIS A 1 83 ? 10.225 5.235 5.502 1.00 83.12 83 HIS A N 1
ATOM 647 C CA . HIS A 1 83 ? 11.199 4.411 4.768 1.00 83.12 83 HIS A CA 1
ATOM 648 C C . HIS A 1 83 ? 12.048 5.215 3.773 1.00 83.12 83 HIS A C 1
ATOM 650 O O . HIS A 1 83 ? 13.190 4.840 3.498 1.00 83.12 83 HIS A O 1
ATOM 656 N N . ARG A 1 84 ? 11.519 6.313 3.218 1.00 78.75 84 ARG A N 1
ATOM 657 C CA . ARG A 1 84 ? 12.288 7.216 2.347 1.00 78.75 84 ARG A CA 1
ATOM 658 C C . ARG A 1 84 ? 13.276 8.047 3.160 1.00 78.75 84 ARG A C 1
ATOM 660 O O . ARG A 1 84 ? 14.448 8.100 2.805 1.00 78.75 84 ARG A O 1
ATOM 667 N N . SER A 1 85 ? 12.826 8.614 4.277 1.00 72.81 85 SER A N 1
ATOM 668 C CA . SER A 1 85 ? 13.647 9.460 5.155 1.00 72.81 85 SER A CA 1
ATOM 669 C C . SER A 1 85 ? 14.791 8.709 5.841 1.00 72.81 85 SER A C 1
ATOM 671 O O . SER A 1 85 ? 15.818 9.302 6.142 1.00 72.81 85 SER A O 1
ATOM 673 N N . SER A 1 86 ? 14.651 7.401 6.064 1.00 68.75 86 SER A N 1
ATOM 674 C CA . SER A 1 86 ? 15.700 6.555 6.660 1.00 68.75 86 SER A CA 1
ATOM 675 C C . SER A 1 86 ? 16.744 6.039 5.657 1.00 68.75 86 SER A C 1
ATOM 677 O O . SER A 1 86 ? 17.734 5.434 6.065 1.00 68.75 86 SER A O 1
ATOM 679 N N . ARG A 1 87 ? 16.547 6.278 4.352 1.00 58.84 87 ARG A N 1
ATOM 680 C CA . ARG A 1 87 ? 17.503 5.948 3.277 1.00 58.84 87 ARG A CA 1
ATOM 681 C C . ARG A 1 87 ? 18.234 7.173 2.701 1.00 58.84 87 ARG A C 1
ATOM 683 O O . ARG A 1 87 ? 19.062 6.983 1.809 1.00 58.84 87 ARG A O 1
ATOM 690 N N . GLY A 1 88 ? 17.896 8.382 3.157 1.00 47.94 88 GLY A N 1
ATOM 691 C CA . GLY A 1 88 ? 18.482 9.660 2.728 1.00 47.94 88 GLY A CA 1
ATOM 692 C C . GLY A 1 88 ? 19.661 10.119 3.574 1.00 47.94 88 GLY A C 1
ATOM 693 O O . GLY A 1 88 ? 19.768 9.674 4.738 1.00 47.94 88 GLY A O 1
#

Secondary structure (DSSP, 8-state):
-HHHHHHHHTT---HHHHHHHHHHHT-----TTSPPPHHHHHHHHHHHHHHHHHHHHHHH---TTSHHHHHHHHHHHHHHHHHHHT--

Radius of gyration: 14.0 Å; chains: 1; bounding box: 33×26×34 Å